Protein AF-A0A1J5PST9-F1 (afdb_monomer_lite)

InterPro domains:
  IPR045971 Domain of unknown function DUF5927 [PF19349] (2-96)

Sequence (96 aa):
MGILRNPYVKARVRIWTLAEFIENPMEPLQTIIDEISPRAMRRLTEAPKMVDLAGFGQFLQNLKNQGMQPLLMGDFPVGDDPRQNSARHGRPYLVK

Secondary structure (DSSP, 8-state):
-T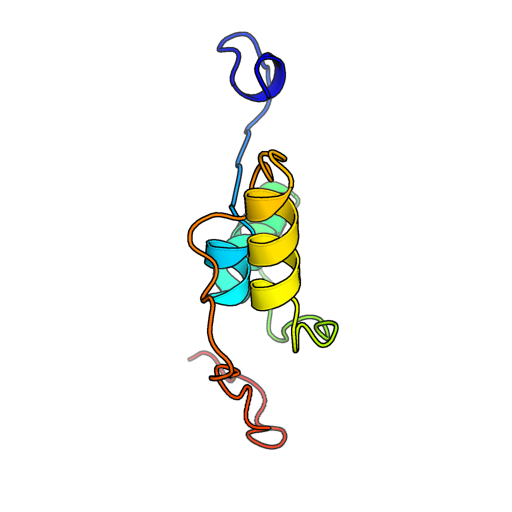TTT-TT--S------HHHHHH-THHHHHHHHHHH-TT------SPPPPPP-TTHHHHHHHHHHTT---SS--S---SS--------TT------

Organism: NCBI:txid410659

Foldseek 3Di:
DCVLPPPPDPDDDDAAAPQRCVVPVQVVVQVVCCRVCVPPPDRDQDDPDDDDCQCVLVVVVVCVVVVHDDPRNPPDDNDNPPVPPPPPDDDRPDDD

Structure (mmCIF, N/CA/C/O backbone):
data_AF-A0A1J5PST9-F1
#
_entry.id   AF-A0A1J5PST9-F1
#
loop_
_atom_site.group_PDB
_atom_site.id
_atom_site.type_symbol
_atom_site.label_atom_id
_atom_site.label_alt_id
_atom_site.label_comp_id
_atom_site.label_asym_id
_atom_site.label_entity_id
_atom_site.label_seq_id
_atom_site.pdbx_PDB_ins_code
_atom_site.Cartn_x
_atom_site.Cartn_y
_atom_site.Cartn_z
_atom_site.occupancy
_atom_site.B_iso_or_equiv
_atom_site.auth_seq_id
_atom_site.auth_comp_id
_atom_site.auth_asym_id
_atom_site.auth_atom_id
_atom_site.pdbx_PDB_model_num
ATOM 1 N N . MET A 1 1 ? -2.846 13.884 -1.396 1.00 60.12 1 MET A N 1
ATOM 2 C CA . MET A 1 1 ? -2.324 13.507 -0.059 1.00 60.12 1 MET A CA 1
ATOM 3 C C . MET A 1 1 ? -2.522 14.553 1.036 1.00 60.12 1 MET A C 1
ATOM 5 O O . M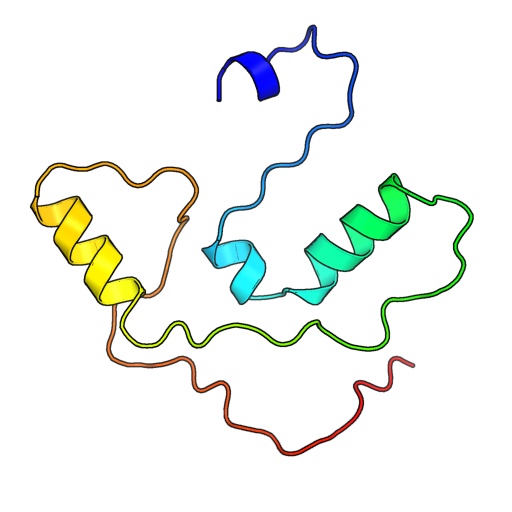ET A 1 1 ? -2.669 14.149 2.180 1.00 60.12 1 MET A O 1
ATOM 9 N N . GLY A 1 2 ? -2.538 15.861 0.736 1.00 70.38 2 GLY A N 1
ATOM 10 C CA . GLY A 1 2 ? -2.608 16.905 1.774 1.00 70.38 2 GLY A CA 1
ATOM 11 C C . GLY A 1 2 ? -3.807 16.799 2.724 1.00 70.38 2 GLY A C 1
ATOM 12 O O . GLY A 1 2 ? -3.646 17.003 3.918 1.00 70.38 2 GLY A O 1
ATOM 13 N N . ILE A 1 3 ? -4.977 16.388 2.222 1.00 74.00 3 ILE A N 1
ATOM 14 C CA . ILE A 1 3 ? -6.185 16.225 3.048 1.00 74.00 3 ILE A CA 1
ATOM 15 C C . ILE A 1 3 ? -6.025 15.079 4.049 1.00 74.00 3 ILE A C 1
ATOM 17 O O . ILE A 1 3 ? -6.343 15.265 5.209 1.00 74.00 3 ILE A O 1
ATOM 21 N N . LEU A 1 4 ? -5.470 13.932 3.644 1.00 71.69 4 LEU A N 1
ATOM 22 C CA . LEU A 1 4 ? -5.288 12.764 4.522 1.00 71.69 4 LEU A CA 1
ATOM 23 C C . LEU A 1 4 ? -4.224 12.984 5.609 1.00 71.69 4 LEU A C 1
ATOM 25 O O . LEU A 1 4 ? -4.240 12.310 6.631 1.00 71.69 4 LEU A O 1
ATOM 29 N N . ARG A 1 5 ? -3.299 13.923 5.389 1.00 71.00 5 ARG A N 1
ATOM 30 C CA . ARG A 1 5 ? -2.248 14.301 6.347 1.00 71.00 5 ARG A CA 1
ATOM 31 C C . ARG A 1 5 ? -2.600 15.557 7.149 1.00 71.00 5 ARG A C 1
ATOM 33 O O . ARG A 1 5 ? -1.766 16.046 7.904 1.00 71.00 5 ARG A O 1
ATOM 40 N N . ASN A 1 6 ? -3.798 16.105 6.957 1.00 81.12 6 ASN A N 1
ATOM 41 C CA . ASN A 1 6 ? -4.216 17.323 7.628 1.00 81.12 6 ASN A CA 1
ATOM 42 C C . ASN A 1 6 ? -4.528 17.021 9.110 1.00 81.12 6 ASN A C 1
ATOM 44 O O . ASN A 1 6 ? -5.306 16.103 9.377 1.00 81.12 6 ASN A O 1
ATOM 48 N N . PRO A 1 7 ? -3.984 17.792 10.074 1.00 75.06 7 PRO A N 1
ATOM 49 C CA . PRO A 1 7 ? -4.273 17.615 11.501 1.00 75.06 7 PRO A CA 1
ATOM 50 C C . PRO A 1 7 ? -5.763 17.732 11.862 1.00 75.06 7 PRO A C 1
ATOM 52 O O . PRO A 1 7 ? -6.180 17.222 12.897 1.00 75.06 7 PRO A O 1
ATOM 55 N N . TYR A 1 8 ? -6.584 18.371 11.021 1.00 82.50 8 TYR A N 1
ATOM 56 C CA . TYR A 1 8 ? -8.028 18.501 11.238 1.00 82.50 8 TYR A CA 1
ATOM 57 C C . TYR A 1 8 ? -8.840 17.268 10.808 1.00 82.50 8 TYR A C 1
ATOM 59 O O . TYR A 1 8 ? -10.066 17.258 10.949 1.00 82.50 8 TYR A O 1
ATOM 67 N N . VAL A 1 9 ? -8.196 16.220 10.285 1.00 82.19 9 VAL A N 1
ATOM 68 C CA . VAL A 1 9 ? -8.881 14.969 9.947 1.00 82.19 9 VAL A CA 1
ATOM 69 C C . VAL A 1 9 ? -9.303 14.242 11.220 1.00 82.19 9 VAL A C 1
ATOM 71 O O . VAL A 1 9 ? -8.478 13.772 11.998 1.00 82.19 9 VAL A O 1
ATOM 74 N N . LYS A 1 10 ? -10.617 14.084 11.406 1.00 82.56 10 LYS A N 1
ATOM 75 C CA . LYS A 1 10 ? -11.212 13.272 12.480 1.00 82.56 10 LYS A CA 1
ATOM 76 C C . LYS A 1 10 ? -11.251 11.786 12.105 1.00 82.56 10 LYS A C 1
ATOM 78 O O . LYS A 1 10 ? -12.312 11.171 12.100 1.00 82.56 10 LYS A O 1
ATOM 83 N N . ALA A 1 11 ? -10.104 11.224 11.745 1.00 83.12 11 ALA A N 1
ATOM 84 C CA . ALA A 1 11 ? -9.958 9.807 11.436 1.00 83.12 11 ALA A CA 1
ATOM 85 C C . ALA A 1 11 ? -8.539 9.335 11.756 1.00 83.12 11 ALA A C 1
ATOM 87 O O . ALA A 1 11 ? -7.581 10.105 11.689 1.00 83.12 11 ALA A O 1
ATOM 88 N N . ARG A 1 12 ? -8.400 8.046 12.069 1.00 80.38 12 ARG A N 1
ATOM 89 C CA . ARG A 1 12 ? -7.093 7.399 12.150 1.00 80.38 12 ARG A CA 1
ATOM 90 C C . ARG A 1 12 ? -6.635 7.105 10.725 1.00 80.38 12 ARG A C 1
ATOM 92 O O . ARG A 1 12 ? -7.236 6.282 10.044 1.00 80.38 12 ARG A O 1
ATOM 99 N N . VAL A 1 13 ? -5.623 7.831 10.255 1.00 84.75 13 VAL A N 1
ATOM 100 C CA . VAL A 1 13 ? -5.092 7.674 8.897 1.00 84.75 13 VAL A CA 1
ATOM 101 C C . VAL A 1 13 ? -3.774 6.919 8.956 1.00 84.75 13 VAL A C 1
ATOM 103 O O . VAL A 1 13 ? -2.827 7.364 9.603 1.00 84.75 13 VAL A O 1
ATOM 106 N N . ARG A 1 14 ? -3.700 5.803 8.230 1.00 86.00 14 ARG A N 1
ATOM 107 C CA . ARG A 1 14 ? -2.451 5.100 7.935 1.00 86.00 14 ARG A CA 1
ATOM 108 C C . ARG A 1 14 ? -2.224 5.066 6.437 1.00 86.00 14 ARG A C 1
ATOM 110 O O . ARG A 1 14 ? -3.154 4.873 5.660 1.00 86.00 14 ARG A O 1
ATOM 117 N N . ILE A 1 15 ? -0.981 5.299 6.045 1.00 86.88 15 ILE A N 1
ATOM 118 C CA . ILE A 1 15 ? -0.547 5.292 4.655 1.00 86.88 15 ILE A CA 1
ATOM 119 C C . ILE A 1 15 ? 0.635 4.339 4.596 1.00 86.88 15 ILE A C 1
ATOM 121 O O . ILE A 1 15 ? 1.664 4.629 5.198 1.00 86.88 15 ILE A O 1
ATOM 125 N N . TRP A 1 16 ? 0.471 3.246 3.862 1.00 89.38 16 TRP A N 1
ATOM 126 C CA . TRP A 1 16 ? 1.555 2.341 3.507 1.00 89.38 16 TRP A CA 1
ATOM 127 C C . TRP A 1 16 ? 1.944 2.568 2.057 1.00 89.38 16 TRP A C 1
ATOM 129 O O . TRP A 1 16 ? 1.099 2.876 1.209 1.00 89.38 16 TRP A O 1
ATOM 139 N N . THR A 1 17 ? 3.226 2.418 1.779 1.00 89.25 17 THR A N 1
ATOM 140 C CA . THR A 1 17 ? 3.714 2.278 0.418 1.00 89.25 17 THR A CA 1
ATOM 141 C C . THR A 1 17 ? 3.472 0.860 -0.082 1.00 89.25 17 THR A C 1
ATOM 143 O O . THR A 1 17 ? 3.323 -0.092 0.686 1.00 89.25 17 THR A O 1
ATOM 146 N N . LEU A 1 18 ? 3.430 0.713 -1.400 1.00 86.38 18 LEU A N 1
ATOM 147 C CA . LEU A 1 18 ? 3.271 -0.585 -2.034 1.00 86.38 18 LEU A CA 1
ATOM 148 C C . LEU A 1 18 ? 4.457 -1.514 -1.727 1.00 86.38 18 LEU A C 1
ATOM 150 O O . LEU A 1 18 ? 4.245 -2.699 -1.486 1.00 86.38 18 LEU A O 1
ATOM 154 N N . ALA A 1 19 ? 5.680 -0.975 -1.680 1.00 86.19 19 ALA A N 1
ATOM 155 C CA . ALA A 1 19 ? 6.874 -1.719 -1.286 1.00 86.19 19 ALA A CA 1
ATOM 156 C C . ALA A 1 19 ? 6.759 -2.291 0.141 1.00 86.19 19 ALA A C 1
ATOM 158 O O . ALA A 1 19 ? 6.943 -3.493 0.323 1.00 86.19 19 ALA A O 1
ATOM 159 N N . GLU A 1 20 ? 6.365 -1.468 1.123 1.00 84.38 20 GLU A N 1
ATOM 160 C CA . GLU A 1 20 ? 6.148 -1.909 2.514 1.00 84.38 20 GLU A CA 1
ATOM 161 C C . GLU A 1 20 ? 5.084 -3.014 2.602 1.00 84.38 20 GLU A C 1
ATOM 163 O O . GLU A 1 20 ? 5.247 -3.992 3.330 1.00 84.38 20 GLU A O 1
ATOM 168 N N . PHE A 1 21 ? 3.999 -2.892 1.830 1.00 86.00 21 PHE A N 1
ATOM 169 C CA . PHE A 1 21 ? 2.938 -3.897 1.819 1.00 86.00 21 PHE A CA 1
ATOM 170 C C . PHE A 1 21 ? 3.407 -5.244 1.258 1.00 86.00 21 PHE A C 1
ATOM 172 O O . PHE A 1 21 ? 3.052 -6.292 1.789 1.00 86.00 21 PHE A O 1
ATOM 179 N N . ILE A 1 22 ? 4.191 -5.241 0.179 1.00 83.81 22 ILE A N 1
ATOM 180 C CA . ILE A 1 22 ? 4.670 -6.479 -0.454 1.00 83.81 22 ILE A CA 1
ATOM 181 C C . ILE A 1 22 ? 5.721 -7.174 0.409 1.00 83.81 22 ILE A C 1
ATOM 183 O O . ILE A 1 22 ? 5.801 -8.401 0.403 1.00 83.81 22 ILE A O 1
ATOM 187 N N . GLU A 1 23 ? 6.519 -6.407 1.149 1.00 83.06 23 GLU A N 1
ATOM 188 C CA . GLU A 1 23 ? 7.532 -6.956 2.044 1.00 83.06 23 GLU A CA 1
ATOM 189 C C . GLU A 1 23 ? 6.923 -7.744 3.209 1.00 83.06 23 GLU A C 1
ATOM 191 O O . GLU A 1 23 ? 7.400 -8.837 3.518 1.00 83.06 23 GLU A O 1
ATOM 196 N N . ASN A 1 24 ? 5.848 -7.236 3.816 1.00 84.12 24 ASN A N 1
ATOM 197 C CA . ASN A 1 24 ? 5.149 -7.931 4.893 1.00 84.12 24 ASN A CA 1
ATOM 198 C C . ASN A 1 24 ? 3.627 -7.705 4.826 1.00 84.12 24 ASN A C 1
ATOM 200 O O . ASN A 1 24 ? 3.099 -6.898 5.588 1.00 84.12 24 ASN A O 1
ATOM 204 N N . PRO A 1 25 ? 2.878 -8.428 3.971 1.00 83.00 25 PRO A N 1
ATOM 205 C CA . PRO A 1 25 ? 1.457 -8.145 3.737 1.00 83.00 25 PRO A CA 1
ATOM 206 C C . PRO A 1 25 ? 0.568 -8.415 4.957 1.00 83.00 25 PRO A C 1
ATOM 208 O O . PRO A 1 25 ? -0.497 -7.814 5.098 1.00 83.00 25 PRO A O 1
ATOM 211 N N . MET A 1 26 ? 0.993 -9.299 5.863 1.00 85.25 26 MET A N 1
ATOM 212 C CA . MET A 1 26 ? 0.201 -9.686 7.033 1.00 85.25 26 MET A CA 1
ATOM 213 C C . MET A 1 26 ? 0.073 -8.559 8.060 1.00 85.25 26 MET A C 1
ATOM 215 O O . MET A 1 26 ? -0.959 -8.444 8.717 1.00 85.25 26 MET A O 1
ATOM 219 N N . GLU A 1 27 ? 1.093 -7.716 8.198 1.00 85.25 27 GLU A N 1
ATOM 220 C CA . GLU A 1 27 ? 1.133 -6.662 9.212 1.00 85.25 27 GLU A CA 1
ATOM 221 C C . GLU A 1 27 ? 0.177 -5.487 8.904 1.00 85.25 27 GLU A C 1
ATOM 223 O O . GLU A 1 27 ? -0.643 -5.148 9.771 1.00 85.25 27 GLU A O 1
ATOM 228 N N . PRO A 1 28 ? 0.168 -4.905 7.684 1.00 87.50 28 PRO A N 1
ATOM 229 C CA . PRO A 1 28 ? -0.850 -3.942 7.282 1.00 87.50 28 PRO A CA 1
ATOM 230 C C . PRO A 1 28 ? -2.260 -4.533 7.344 1.00 87.50 28 PRO A C 1
ATOM 232 O O . PRO A 1 28 ? -3.170 -3.870 7.833 1.00 87.50 28 PRO A O 1
ATOM 235 N N . LEU A 1 29 ? -2.453 -5.787 6.911 1.00 86.38 29 LEU A N 1
ATOM 236 C CA . LEU A 1 29 ? -3.769 -6.432 6.945 1.00 86.38 29 LEU A CA 1
ATOM 237 C C . LEU A 1 29 ? -4.291 -6.610 8.370 1.00 86.38 29 LEU A C 1
ATOM 239 O O . LEU A 1 29 ? -5.433 -6.246 8.641 1.00 86.38 29 LEU A O 1
ATOM 243 N N . GLN A 1 30 ? -3.466 -7.115 9.290 1.00 84.12 30 GLN A N 1
ATOM 244 C CA . GLN A 1 30 ? -3.858 -7.251 10.692 1.00 84.12 30 GLN A CA 1
ATOM 245 C C . GLN A 1 30 ? -4.206 -5.886 11.292 1.00 84.12 30 GLN A C 1
ATOM 247 O O . GLN A 1 30 ? -5.247 -5.744 11.924 1.00 84.12 30 GLN A O 1
ATOM 252 N N . THR A 1 31 ? -3.400 -4.862 11.003 1.00 86.69 31 THR A N 1
ATOM 253 C CA . THR A 1 31 ? -3.666 -3.493 11.457 1.00 86.69 31 THR A CA 1
ATOM 254 C C . THR A 1 31 ? -5.014 -2.968 10.957 1.00 86.69 31 THR A C 1
ATOM 256 O O . THR A 1 31 ? -5.754 -2.352 11.722 1.00 86.69 31 THR A O 1
ATOM 259 N N . ILE A 1 32 ? -5.347 -3.204 9.684 1.00 86.56 32 ILE A N 1
ATOM 260 C CA . ILE A 1 32 ? -6.634 -2.800 9.103 1.00 86.56 32 ILE A CA 1
ATOM 261 C C . ILE A 1 32 ? -7.789 -3.517 9.816 1.00 86.56 32 ILE A C 1
ATOM 263 O O . ILE A 1 32 ? -8.784 -2.882 10.164 1.00 86.56 32 ILE A O 1
ATOM 267 N N . ILE A 1 33 ? -7.661 -4.823 10.064 1.00 83.38 33 ILE A N 1
ATOM 268 C CA . ILE A 1 33 ? -8.689 -5.610 10.759 1.00 83.38 33 ILE A CA 1
ATOM 269 C C . ILE A 1 33 ? -8.881 -5.131 12.200 1.00 83.38 33 ILE A C 1
ATOM 271 O O . ILE A 1 33 ? -10.023 -4.939 12.617 1.00 83.38 33 ILE A O 1
ATOM 275 N N . ASP A 1 34 ? -7.793 -4.880 12.926 1.00 83.88 34 ASP A N 1
ATOM 276 C CA . ASP A 1 34 ? -7.832 -4.396 14.309 1.00 83.88 34 ASP A CA 1
ATOM 277 C C . ASP A 1 34 ? -8.512 -3.020 14.410 1.00 83.88 34 ASP A C 1
ATOM 279 O O . ASP A 1 34 ? -9.228 -2.739 15.374 1.00 83.88 34 ASP A O 1
ATOM 283 N N . GLU A 1 35 ? -8.328 -2.158 13.404 1.00 84.75 35 GLU A N 1
ATOM 284 C CA . GLU A 1 35 ? -8.942 -0.827 13.358 1.00 84.75 35 GLU A CA 1
ATOM 285 C C . GLU A 1 35 ? -10.424 -0.859 12.958 1.00 84.75 35 GLU A C 1
ATOM 287 O O . GLU A 1 35 ? -11.215 -0.084 13.498 1.00 84.75 35 GLU A O 1
ATOM 292 N N . ILE A 1 36 ? -10.825 -1.758 12.052 1.00 83.88 36 ILE A N 1
ATOM 293 C CA . ILE A 1 36 ? -12.229 -1.910 11.630 1.00 83.88 36 ILE A CA 1
ATOM 294 C C . ILE A 1 36 ? -13.045 -2.663 12.688 1.00 83.88 36 ILE A C 1
ATOM 296 O O . ILE A 1 36 ? -14.215 -2.350 12.918 1.00 83.88 36 ILE A O 1
ATOM 300 N N . SER A 1 37 ? -12.450 -3.667 13.333 1.00 81.50 37 SER A N 1
ATOM 301 C CA . SER A 1 37 ? -13.126 -4.513 14.311 1.00 81.50 37 SER A CA 1
ATOM 302 C C . SER A 1 37 ? -12.255 -4.755 15.547 1.00 81.50 37 SER A C 1
ATOM 304 O O . SER A 1 37 ? -11.682 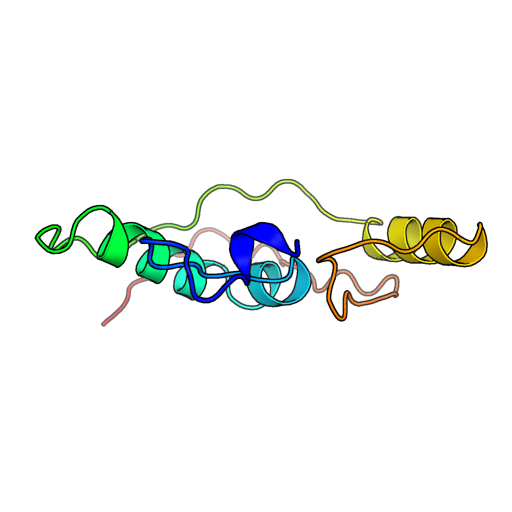-5.831 15.710 1.00 81.50 37 SER A O 1
ATOM 306 N N . PRO A 1 38 ? -12.244 -3.813 16.508 1.00 70.19 38 PRO A N 1
ATOM 307 C CA . PRO A 1 38 ? -11.456 -3.940 17.73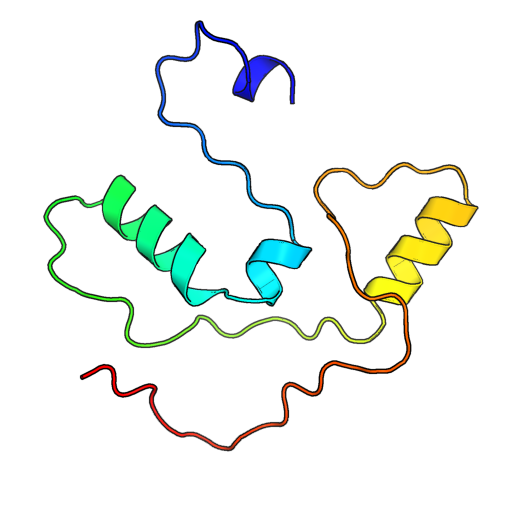8 1.00 70.19 38 PRO A CA 1
ATOM 308 C C . PRO A 1 38 ? -11.841 -5.143 18.616 1.00 70.19 38 PRO A C 1
ATOM 310 O O . PRO A 1 38 ? -11.140 -5.480 19.564 1.00 70.19 38 PRO A O 1
ATOM 313 N N . ARG A 1 39 ? -13.001 -5.762 18.350 1.00 70.75 39 ARG A N 1
ATOM 314 C CA . ARG A 1 39 ? -13.530 -6.927 19.080 1.00 70.75 39 ARG A CA 1
ATOM 315 C C . ARG A 1 39 ? -13.379 -8.241 18.312 1.00 70.75 39 ARG A C 1
ATOM 317 O O . ARG A 1 39 ? -13.749 -9.289 18.839 1.00 70.75 39 ARG A O 1
ATOM 324 N N . ALA A 1 40 ? -12.865 -8.215 17.083 1.00 66.81 40 ALA A N 1
ATOM 325 C CA . ALA A 1 40 ? -12.581 -9.434 16.347 1.00 66.81 40 ALA A CA 1
ATOM 326 C C . ALA A 1 40 ? -11.331 -10.104 16.936 1.00 66.81 40 ALA A C 1
ATOM 328 O O . ALA A 1 40 ? -10.207 -9.730 16.640 1.00 66.81 40 ALA A O 1
ATOM 329 N N . MET A 1 41 ? -11.514 -11.154 17.743 1.00 61.56 41 MET A N 1
ATOM 330 C CA . MET A 1 41 ? -10.406 -11.980 18.263 1.00 61.56 41 MET A CA 1
ATOM 331 C C . MET A 1 41 ? -9.737 -12.860 17.188 1.00 61.56 41 MET A C 1
ATOM 333 O O . MET A 1 41 ? -8.897 -13.701 17.505 1.00 61.56 41 MET A O 1
ATOM 337 N N . ARG A 1 42 ? -10.130 -12.731 15.915 1.00 65.94 42 ARG A N 1
ATOM 338 C CA . ARG A 1 42 ? -9.607 -13.568 14.832 1.00 65.94 42 ARG A CA 1
ATOM 339 C C . ARG A 1 42 ? -8.379 -12.902 14.228 1.00 65.94 42 ARG A C 1
ATOM 341 O O . ARG A 1 42 ? -8.498 -11.904 13.525 1.00 65.94 42 ARG A O 1
ATOM 348 N N . ARG A 1 43 ? -7.211 -13.493 14.486 1.00 67.12 43 ARG A N 1
ATOM 349 C CA . ARG A 1 43 ? -5.990 -13.203 13.727 1.00 67.12 43 ARG A CA 1
ATOM 350 C C . ARG A 1 43 ? -6.201 -13.608 12.273 1.00 67.12 43 ARG A C 1
ATOM 352 O O . ARG A 1 43 ? -6.844 -14.627 12.013 1.00 67.12 43 ARG A O 1
ATOM 359 N N . LEU A 1 44 ? -5.660 -12.827 11.343 1.00 66.62 44 LEU A N 1
ATOM 360 C CA . LEU A 1 44 ? -5.650 -13.206 9.935 1.00 66.62 44 LEU A CA 1
ATOM 361 C C . LEU A 1 44 ? -4.796 -14.479 9.789 1.00 66.62 44 LEU A C 1
ATOM 363 O O . LEU A 1 44 ? -3.599 -14.461 10.065 1.00 66.62 44 LEU A O 1
ATOM 367 N N . THR A 1 45 ? -5.416 -15.602 9.431 1.00 69.81 45 THR A N 1
ATOM 368 C CA . THR A 1 45 ? -4.730 -16.904 9.318 1.00 69.81 45 THR A CA 1
ATOM 369 C C . THR A 1 45 ? -4.234 -17.197 7.907 1.00 69.81 45 THR A C 1
ATOM 371 O O . THR A 1 45 ? -3.386 -18.065 7.719 1.00 69.81 45 THR A O 1
ATOM 374 N N . GLU A 1 46 ? -4.756 -16.486 6.910 1.00 74.00 46 GLU A N 1
ATOM 375 C CA . GLU A 1 46 ? -4.367 -16.630 5.513 1.00 74.00 46 GLU A CA 1
ATOM 376 C C . GLU A 1 46 ? -4.222 -15.263 4.851 1.00 74.00 46 GLU A C 1
ATOM 378 O O . GLU A 1 46 ? -5.008 -14.347 5.098 1.00 74.00 46 GLU A O 1
ATOM 383 N N . ALA A 1 47 ? -3.197 -15.131 4.012 1.00 72.56 47 ALA A N 1
ATOM 384 C CA . ALA A 1 47 ? -3.030 -13.954 3.182 1.00 72.56 47 ALA A CA 1
ATOM 385 C C . ALA A 1 47 ? -3.980 -14.039 1.974 1.00 72.56 47 ALA A C 1
ATOM 387 O O . ALA A 1 47 ? -4.147 -15.119 1.395 1.00 72.56 47 ALA A O 1
ATOM 388 N N . PRO A 1 48 ? -4.574 -12.915 1.543 1.00 74.94 48 PRO A N 1
ATOM 389 C CA . PRO A 1 48 ? -5.299 -12.862 0.284 1.00 74.94 48 PRO A CA 1
ATOM 390 C C . PRO A 1 48 ? -4.367 -13.217 -0.883 1.00 74.94 48 PRO A C 1
ATOM 392 O O . PRO A 1 48 ? -3.167 -12.934 -0.859 1.00 74.94 48 PRO A O 1
ATOM 395 N N . LYS A 1 49 ? -4.925 -13.838 -1.928 1.00 80.31 49 LYS A N 1
ATOM 396 C CA . LYS A 1 49 ? -4.167 -14.168 -3.141 1.00 80.31 49 LYS A CA 1
ATOM 397 C C . LYS A 1 49 ? -3.690 -12.878 -3.810 1.00 80.31 49 LYS A C 1
ATOM 399 O O . LYS A 1 49 ? -4.509 -12.060 -4.222 1.00 80.31 49 LYS A O 1
ATOM 404 N N . MET A 1 50 ? -2.374 -12.722 -3.922 1.00 80.31 50 MET A N 1
ATOM 405 C CA . MET A 1 50 ? -1.749 -11.573 -4.574 1.00 80.31 50 MET A CA 1
ATOM 406 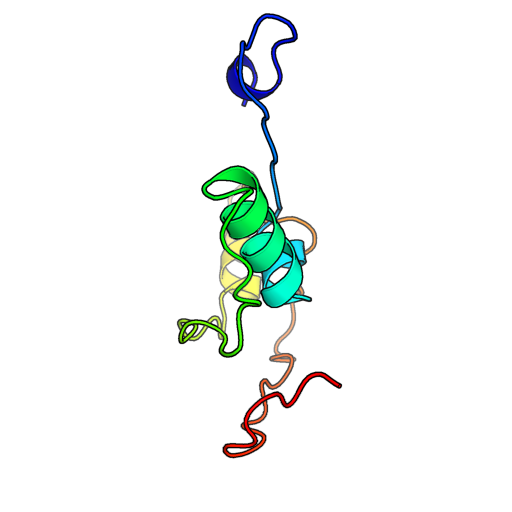C C . MET A 1 50 ? -1.763 -11.739 -6.095 1.00 80.31 50 MET A C 1
ATOM 408 O O . MET A 1 50 ? -1.574 -12.844 -6.605 1.00 80.31 50 MET A O 1
ATOM 412 N N . VAL A 1 51 ? -1.973 -10.632 -6.810 1.00 83.06 51 VAL A N 1
ATOM 413 C CA . VAL A 1 51 ? -1.741 -10.568 -8.260 1.00 83.06 51 VAL A CA 1
ATOM 414 C C . VAL A 1 51 ? -0.239 -10.689 -8.515 1.00 83.06 51 VAL A C 1
ATOM 416 O O . VAL A 1 51 ? 0.562 -10.236 -7.697 1.00 83.06 51 VAL A O 1
ATOM 419 N N . ASP A 1 52 ? 0.143 -11.308 -9.630 1.00 82.06 52 ASP A N 1
ATOM 420 C CA . ASP A 1 52 ? 1.543 -11.363 -10.037 1.00 82.06 52 ASP A CA 1
ATOM 421 C C . ASP A 1 52 ? 2.059 -9.951 -10.360 1.00 82.06 52 ASP A C 1
ATOM 423 O O . ASP A 1 52 ? 1.458 -9.216 -11.144 1.00 82.06 52 ASP A O 1
ATOM 427 N N . LEU A 1 53 ? 3.161 -9.569 -9.716 1.00 82.12 53 LEU A N 1
ATOM 428 C CA . LEU A 1 53 ? 3.810 -8.266 -9.869 1.00 82.12 53 LEU A CA 1
ATOM 429 C C . LEU A 1 53 ? 5.126 -8.370 -10.652 1.00 82.12 53 LEU A C 1
ATOM 431 O O . LEU A 1 53 ? 5.933 -7.435 -10.630 1.00 82.12 53 LEU A O 1
ATOM 435 N N . ALA A 1 54 ? 5.357 -9.488 -11.346 1.00 81.44 54 ALA A N 1
ATOM 436 C CA . ALA A 1 54 ? 6.474 -9.634 -12.268 1.00 81.44 54 ALA A CA 1
ATOM 437 C C . ALA A 1 54 ? 6.535 -8.450 -13.254 1.00 81.44 54 ALA A C 1
ATOM 439 O O . ALA A 1 54 ? 5.537 -8.046 -13.850 1.00 81.44 54 ALA A O 1
ATOM 440 N N . GLY A 1 55 ? 7.718 -7.846 -13.394 1.00 80.94 55 GLY A N 1
ATOM 441 C CA . GLY A 1 55 ? 7.942 -6.695 -14.278 1.00 80.94 55 GLY A CA 1
ATOM 442 C C . GLY A 1 55 ? 7.393 -5.349 -13.778 1.00 80.94 55 GLY A C 1
ATOM 443 O O . GLY A 1 55 ? 7.654 -4.320 -14.405 1.00 80.94 55 GLY A O 1
ATOM 444 N N . PHE A 1 56 ? 6.696 -5.296 -12.637 1.00 84.38 56 PHE A N 1
ATOM 445 C CA . PHE A 1 56 ? 6.132 -4.043 -12.125 1.00 84.38 56 PHE A CA 1
ATOM 446 C C . PHE A 1 56 ? 7.210 -3.033 -11.686 1.00 84.38 56 PHE A C 1
ATOM 448 O O . PHE A 1 56 ? 7.072 -1.834 -11.929 1.00 84.38 56 PHE A O 1
ATOM 455 N N . GLY A 1 57 ? 8.334 -3.500 -11.130 1.00 83.50 57 GLY A N 1
ATOM 456 C CA . GLY A 1 57 ? 9.483 -2.638 -10.816 1.00 83.50 57 GLY A CA 1
ATOM 457 C C . GLY A 1 57 ? 10.071 -1.964 -12.063 1.00 83.50 57 GLY A C 1
ATOM 458 O O . GLY A 1 57 ? 10.334 -0.761 -12.062 1.00 83.50 57 GLY A O 1
ATOM 459 N N . GLN A 1 58 ? 10.179 -2.707 -13.171 1.00 83.75 58 GLN A N 1
ATOM 460 C CA . GLN A 1 58 ? 10.625 -2.165 -14.458 1.00 83.75 58 GLN A CA 1
ATOM 461 C C . GLN A 1 58 ? 9.624 -1.150 -15.025 1.00 83.75 58 GLN A C 1
ATOM 463 O O . GLN A 1 58 ? 10.023 -0.113 -15.556 1.00 83.75 58 GLN A O 1
ATOM 468 N N . PHE A 1 59 ? 8.322 -1.410 -14.884 1.00 85.81 59 PHE A N 1
ATOM 469 C CA . PHE A 1 59 ? 7.281 -0.458 -15.267 1.00 85.81 59 PHE A CA 1
ATOM 470 C C . PHE A 1 59 ? 7.420 0.874 -14.514 1.00 85.81 59 PHE A C 1
ATOM 472 O O . PHE A 1 59 ? 7.380 1.941 -15.129 1.00 85.81 59 PHE A O 1
ATOM 479 N N . LEU A 1 60 ? 7.656 0.824 -13.202 1.00 86.62 60 LEU A N 1
ATOM 480 C CA . LEU A 1 60 ? 7.850 2.018 -12.379 1.00 86.62 60 LEU A CA 1
ATOM 481 C C . LEU A 1 60 ? 9.112 2.790 -12.766 1.00 86.62 60 LEU A C 1
ATOM 483 O O . LEU A 1 60 ? 9.091 4.022 -12.822 1.00 86.62 60 LEU A O 1
ATOM 487 N N . GLN A 1 61 ? 10.187 2.079 -13.103 1.00 83.94 61 GLN A N 1
ATOM 488 C CA . GLN A 1 61 ? 11.403 2.697 -13.618 1.00 83.94 61 GLN A CA 1
ATOM 489 C C . GLN A 1 61 ? 11.160 3.394 -14.964 1.00 83.94 61 GLN A C 1
ATOM 491 O O . GLN A 1 61 ? 11.602 4.526 -15.156 1.00 83.94 61 GLN A O 1
ATOM 496 N N . ASN A 1 62 ? 10.417 2.766 -15.879 1.00 86.88 62 ASN A N 1
ATOM 497 C CA . ASN A 1 62 ? 10.059 3.368 -17.165 1.00 86.88 62 ASN A CA 1
ATOM 498 C C . ASN A 1 62 ? 9.217 4.637 -16.974 1.00 86.88 62 ASN A C 1
ATOM 500 O O . ASN A 1 62 ? 9.473 5.651 -17.618 1.00 86.88 62 ASN A O 1
ATOM 504 N N . LEU A 1 63 ? 8.258 4.602 -16.048 1.00 88.50 63 LEU A N 1
ATOM 505 C CA . LEU A 1 63 ? 7.406 5.739 -15.710 1.00 88.50 63 LEU A CA 1
ATOM 506 C C . LEU A 1 63 ? 8.238 6.896 -15.125 1.00 88.50 63 LEU A C 1
ATOM 508 O O . LEU A 1 63 ? 8.108 8.039 -15.563 1.00 88.50 63 LEU A O 1
ATOM 512 N N . LYS A 1 64 ? 9.184 6.597 -14.228 1.00 83.94 64 LYS A N 1
ATOM 513 C CA . LYS A 1 64 ? 10.149 7.581 -13.712 1.00 83.94 64 LYS A CA 1
ATOM 514 C C . LYS A 1 64 ? 11.007 8.194 -14.824 1.00 83.94 64 LYS A C 1
ATOM 516 O O . LYS A 1 64 ? 11.192 9.409 -14.854 1.00 83.94 64 LYS A O 1
ATOM 521 N N . ASN A 1 65 ? 11.487 7.376 -15.761 1.00 86.94 65 ASN A N 1
ATOM 522 C CA . ASN A 1 65 ? 12.278 7.833 -16.907 1.00 86.94 65 ASN A CA 1
ATOM 523 C C . ASN A 1 65 ? 11.472 8.738 -17.860 1.00 86.94 65 ASN A C 1
ATOM 525 O O . ASN A 1 65 ? 12.050 9.596 -18.518 1.00 86.94 65 ASN A O 1
ATOM 529 N N . GLN A 1 66 ? 10.145 8.590 -17.904 1.00 88.69 66 GLN A N 1
ATOM 530 C CA . GLN A 1 66 ? 9.230 9.455 -18.662 1.00 88.69 66 GLN A CA 1
ATOM 531 C C . GLN A 1 66 ? 8.892 10.772 -17.939 1.00 88.69 66 GLN A C 1
ATOM 533 O O . GLN A 1 66 ? 8.035 11.526 -18.394 1.00 88.69 66 GLN A O 1
ATOM 538 N N . GLY A 1 67 ? 9.546 11.067 -16.812 1.00 84.75 67 GLY A N 1
ATOM 539 C CA . GLY A 1 67 ? 9.307 12.281 -16.031 1.00 84.75 67 GLY A CA 1
ATOM 540 C C . GLY A 1 67 ? 8.091 12.201 -15.105 1.00 84.75 67 GLY A C 1
ATOM 541 O O . GLY A 1 67 ? 7.720 13.205 -14.500 1.00 84.75 67 GLY A O 1
ATOM 542 N N . MET A 1 68 ? 7.479 11.023 -14.957 1.00 87.31 68 MET A N 1
ATOM 543 C CA . MET A 1 68 ? 6.361 10.819 -14.040 1.00 87.31 68 MET A CA 1
ATOM 544 C C . MET A 1 68 ? 6.861 10.478 -12.630 1.00 87.31 68 MET A C 1
ATOM 546 O O . MET A 1 68 ? 7.859 9.784 -12.446 1.00 87.31 68 MET A O 1
ATOM 550 N N . GLN A 1 69 ? 6.136 10.941 -11.611 1.00 74.56 69 GLN A N 1
ATOM 551 C CA . GLN A 1 69 ? 6.466 10.707 -10.203 1.00 74.56 69 GLN A CA 1
ATOM 552 C C . GLN A 1 69 ? 5.435 9.754 -9.579 1.00 74.56 69 GLN A C 1
ATOM 554 O O . GLN A 1 69 ? 4.370 10.213 -9.156 1.00 74.56 69 GLN A O 1
ATOM 559 N N . PRO A 1 70 ? 5.695 8.432 -9.534 1.00 77.06 70 PRO A N 1
ATOM 560 C CA . PRO A 1 70 ? 4.763 7.497 -8.920 1.00 77.06 70 PRO A CA 1
ATOM 561 C C . PRO A 1 70 ? 4.636 7.800 -7.423 1.00 77.06 70 PRO A C 1
ATOM 563 O O . PRO A 1 70 ? 5.613 7.791 -6.675 1.00 77.06 70 PRO A O 1
ATOM 566 N N . LEU A 1 71 ? 3.413 8.081 -6.978 1.00 77.75 71 LEU A N 1
ATOM 567 C CA . LEU A 1 71 ? 3.103 8.310 -5.570 1.00 77.75 71 LEU A CA 1
ATOM 568 C C . LEU A 1 71 ? 2.839 6.964 -4.888 1.00 77.75 71 LEU A C 1
ATOM 570 O O . LEU A 1 71 ? 2.170 6.107 -5.455 1.00 77.75 71 LEU A O 1
ATOM 574 N N . LEU A 1 72 ? 3.316 6.800 -3.650 1.00 81.06 72 LEU A N 1
ATOM 575 C CA . LEU A 1 72 ? 3.081 5.616 -2.799 1.00 81.06 72 LEU A CA 1
ATOM 576 C C . LEU A 1 72 ? 3.725 4.303 -3.255 1.00 81.06 72 LEU A C 1
ATOM 578 O O . LEU A 1 72 ? 3.518 3.287 -2.602 1.00 81.06 72 LEU A O 1
ATOM 582 N N . MET A 1 73 ? 4.543 4.307 -4.306 1.00 83.19 73 MET A N 1
ATOM 583 C CA . MET A 1 73 ? 5.354 3.140 -4.670 1.00 83.19 73 MET A CA 1
ATOM 584 C C . MET A 1 73 ? 6.281 2.724 -3.516 1.00 83.19 73 MET A C 1
ATOM 586 O O . MET A 1 73 ? 6.352 1.542 -3.189 1.00 83.19 73 MET A O 1
ATOM 590 N N . GLY A 1 74 ? 6.938 3.696 -2.875 1.00 82.38 74 GLY A N 1
ATOM 591 C CA . GLY A 1 74 ? 8.036 3.424 -1.945 1.00 82.38 74 GLY A CA 1
ATOM 592 C C . GLY A 1 74 ? 9.308 3.003 -2.686 1.00 82.38 74 GLY A C 1
ATOM 593 O O . GLY A 1 74 ? 9.471 3.325 -3.865 1.00 82.38 74 GLY A O 1
ATOM 594 N N . ASP A 1 75 ? 10.195 2.289 -1.995 1.00 77.94 75 ASP A N 1
ATOM 595 C CA . ASP A 1 75 ? 11.421 1.726 -2.571 1.00 77.94 75 ASP A CA 1
ATOM 596 C C . ASP A 1 75 ? 11.139 0.335 -3.162 1.00 77.94 75 ASP A C 1
ATOM 598 O O . ASP A 1 75 ? 11.354 -0.702 -2.536 1.00 77.94 75 ASP A O 1
ATOM 602 N N . PHE A 1 76 ? 10.522 0.311 -4.345 1.00 79.38 76 PHE A N 1
ATOM 603 C CA . PHE A 1 76 ? 10.211 -0.946 -5.026 1.00 79.38 76 PHE A CA 1
ATOM 604 C C . PHE A 1 76 ? 11.477 -1.491 -5.708 1.00 79.38 76 PHE A C 1
ATOM 606 O O . PHE A 1 76 ? 12.111 -0.738 -6.453 1.00 79.38 76 PHE A O 1
ATOM 613 N N . PRO A 1 77 ? 11.830 -2.779 -5.540 1.00 69.69 77 PRO A N 1
ATOM 614 C CA . PRO A 1 77 ? 13.031 -3.340 -6.150 1.00 69.69 77 PRO A CA 1
ATOM 615 C C . PRO A 1 77 ? 12.959 -3.256 -7.682 1.00 69.69 77 PRO A C 1
ATOM 617 O O . PRO A 1 77 ? 12.033 -3.772 -8.310 1.00 69.69 77 PRO A O 1
ATOM 620 N N . VAL A 1 78 ? 13.948 -2.595 -8.286 1.00 61.47 78 VAL A N 1
ATOM 621 C CA . VAL A 1 78 ? 14.107 -2.487 -9.742 1.00 61.47 78 VAL A CA 1
ATOM 622 C C . VAL A 1 78 ? 15.178 -3.484 -10.170 1.00 61.47 78 VAL A C 1
ATOM 624 O O . VAL A 1 78 ? 16.368 -3.186 -10.164 1.00 61.47 78 VAL A O 1
ATOM 627 N N . GLY A 1 79 ? 14.751 -4.698 -10.494 1.00 55.69 79 GLY A N 1
ATOM 628 C CA . GLY A 1 79 ? 15.613 -5.753 -11.003 1.00 55.69 79 GLY A CA 1
ATOM 629 C C . GLY A 1 79 ? 14.789 -6.965 -11.409 1.00 55.69 79 GLY A C 1
ATOM 630 O O . GLY A 1 79 ? 13.729 -7.215 -10.840 1.00 55.69 79 GLY A O 1
ATOM 631 N N . ASP A 1 80 ? 15.305 -7.729 -12.368 1.00 48.47 80 ASP A N 1
ATOM 632 C CA . ASP A 1 80 ? 14.812 -9.060 -12.754 1.00 48.47 80 ASP A CA 1
ATOM 633 C C . ASP A 1 80 ? 15.170 -10.120 -11.698 1.00 48.47 80 A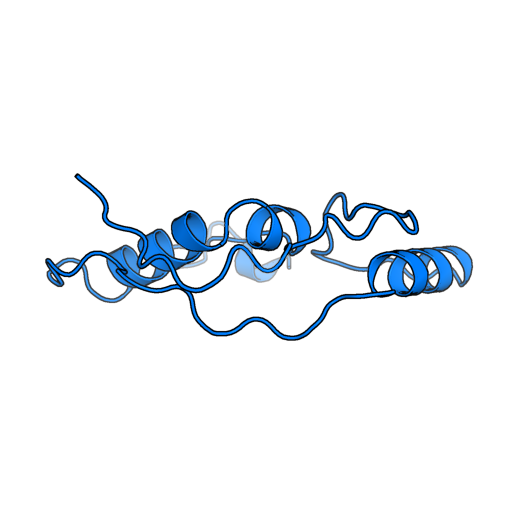SP A C 1
ATOM 635 O O . ASP A 1 80 ? 15.319 -11.303 -11.989 1.00 48.47 80 ASP A O 1
ATOM 639 N N . ASP A 1 81 ? 15.358 -9.674 -10.458 1.00 45.81 81 ASP A N 1
ATOM 640 C CA . ASP A 1 81 ? 15.208 -10.524 -9.305 1.00 45.81 81 ASP A CA 1
ATOM 641 C C . ASP A 1 81 ? 13.735 -10.362 -8.933 1.00 45.81 81 ASP A C 1
ATOM 643 O O . ASP A 1 81 ? 13.378 -9.475 -8.140 1.00 45.81 81 ASP A O 1
ATOM 647 N N . PRO A 1 82 ? 12.816 -11.163 -9.521 1.00 48.03 82 PRO A N 1
ATOM 648 C CA . PRO A 1 82 ? 11.620 -11.441 -8.774 1.00 48.03 82 PRO A CA 1
ATOM 649 C C . PRO A 1 82 ? 12.196 -11.916 -7.452 1.00 48.03 82 PRO A C 1
ATOM 651 O O . PRO A 1 82 ? 12.878 -12.940 -7.420 1.00 48.03 82 PRO A O 1
ATOM 654 N N . ARG A 1 83 ? 11.967 -11.176 -6.358 1.00 48.34 83 ARG A N 1
ATOM 655 C CA . ARG A 1 83 ? 11.893 -11.836 -5.063 1.00 48.34 83 ARG A CA 1
ATOM 656 C C . ARG A 1 83 ? 10.935 -12.960 -5.364 1.00 48.34 83 ARG A C 1
ATOM 658 O O . ARG A 1 83 ? 9.740 -12.713 -5.532 1.00 48.34 83 ARG A O 1
ATOM 665 N N . GLN A 1 84 ? 11.484 -14.141 -5.629 1.00 45.44 84 GLN A N 1
ATOM 666 C CA . GLN A 1 84 ? 10.708 -15.299 -5.925 1.00 45.44 84 GLN A CA 1
ATOM 667 C C . GLN A 1 84 ? 9.961 -15.427 -4.609 1.00 45.44 84 GLN A C 1
ATOM 669 O O . GLN A 1 84 ? 10.457 -16.023 -3.652 1.00 45.44 84 GLN A O 1
ATOM 674 N N . ASN A 1 85 ? 8.711 -14.970 -4.607 1.00 47.53 85 ASN A N 1
ATOM 675 C CA . ASN A 1 85 ? 7.613 -15.794 -4.164 1.00 47.53 85 ASN A CA 1
ATOM 676 C C . ASN A 1 85 ? 7.694 -17.077 -5.001 1.00 47.53 85 ASN A C 1
ATOM 678 O O . ASN A 1 85 ? 6.816 -17.423 -5.781 1.00 47.53 85 ASN A O 1
ATOM 682 N N . SER A 1 86 ? 8.787 -17.819 -4.812 1.00 45.53 86 SER A N 1
ATOM 683 C CA . SER A 1 86 ? 8.785 -19.238 -4.681 1.00 45.53 86 SER A CA 1
ATOM 684 C C . SER A 1 86 ? 7.612 -19.456 -3.744 1.00 45.53 86 SER A C 1
ATOM 686 O O . SER A 1 86 ? 7.679 -19.228 -2.540 1.00 45.53 86 SER A O 1
ATOM 688 N N . ALA A 1 87 ? 6.440 -19.706 -4.319 1.00 46.78 87 ALA A N 1
ATOM 689 C CA . ALA A 1 87 ? 5.988 -21.064 -4.513 1.00 46.78 87 ALA A CA 1
ATOM 690 C C . ALA A 1 87 ? 6.628 -22.063 -3.529 1.00 46.78 87 ALA A C 1
ATOM 692 O O . ALA A 1 87 ? 6.958 -23.192 -3.883 1.00 46.78 87 ALA A O 1
ATOM 693 N N . ARG A 1 88 ? 6.756 -21.687 -2.252 1.00 45.47 88 ARG A N 1
ATOM 694 C CA . ARG A 1 88 ? 6.728 -22.609 -1.135 1.00 45.47 88 ARG A CA 1
ATOM 695 C C . ARG A 1 88 ? 5.274 -23.024 -1.039 1.00 45.47 88 ARG A C 1
ATOM 697 O O . ARG A 1 88 ? 4.487 -22.466 -0.287 1.00 45.47 88 ARG A O 1
ATOM 704 N N . HIS A 1 89 ? 4.945 -23.935 -1.949 1.00 45.19 89 HIS A N 1
ATOM 705 C CA . HIS A 1 89 ? 3.984 -25.008 -1.796 1.00 45.19 89 HIS A CA 1
ATOM 706 C C . HIS A 1 89 ? 3.252 -24.968 -0.454 1.00 45.19 89 HIS A C 1
ATOM 708 O O . HIS A 1 89 ? 3.886 -25.134 0.588 1.00 45.19 89 HIS A O 1
ATOM 714 N N . GLY A 1 90 ? 1.931 -24.779 -0.533 1.00 47.56 90 GLY A N 1
ATOM 715 C CA . GLY A 1 90 ? 0.940 -24.882 0.537 1.00 47.56 90 GLY A CA 1
ATOM 716 C C . GLY A 1 90 ? 1.464 -25.353 1.888 1.00 47.56 90 GLY A C 1
ATOM 717 O O . GLY A 1 90 ? 1.369 -26.531 2.229 1.00 47.56 90 GLY A O 1
ATOM 718 N N . ARG A 1 91 ? 1.957 -24.413 2.690 1.00 42.03 91 ARG A N 1
ATOM 719 C CA . ARG A 1 91 ? 2.015 -24.591 4.134 1.00 42.03 91 ARG A CA 1
ATOM 720 C C . ARG A 1 91 ? 1.140 -23.507 4.744 1.00 42.03 91 ARG A C 1
ATOM 722 O O . ARG A 1 91 ? 1.455 -22.334 4.553 1.00 42.03 91 ARG A O 1
ATOM 729 N N . PRO A 1 92 ? 0.033 -23.869 5.416 1.00 44.56 92 PRO A N 1
ATOM 730 C CA . PRO A 1 92 ? -0.749 -22.889 6.148 1.00 44.56 92 PRO A CA 1
ATOM 731 C C . PRO A 1 92 ? 0.184 -22.239 7.169 1.00 44.56 92 PRO A C 1
ATOM 733 O O . PRO A 1 92 ? 0.912 -22.935 7.883 1.00 44.56 92 PRO A O 1
ATOM 736 N N . TYR A 1 93 ? 0.215 -20.909 7.181 1.00 48.69 93 TYR A N 1
ATOM 737 C CA . TYR A 1 93 ? 0.988 -20.141 8.146 1.00 48.69 93 TYR A CA 1
ATOM 738 C C . TYR A 1 93 ? 0.383 -20.389 9.531 1.00 48.69 93 TYR A C 1
ATOM 740 O O . TYR A 1 93 ? -0.595 -19.768 9.934 1.00 48.69 93 TYR A O 1
ATOM 748 N N . LEU A 1 94 ? 0.932 -21.374 10.239 1.00 55.62 94 LEU A N 1
ATOM 749 C CA . LEU A 1 94 ? 0.523 -21.736 11.587 1.00 55.62 94 LEU A CA 1
ATOM 750 C C . LEU A 1 94 ? 1.288 -20.823 12.548 1.00 55.62 94 LEU A C 1
ATOM 752 O O . LEU A 1 94 ? 2.468 -21.032 12.823 1.00 55.62 94 LEU A O 1
ATOM 756 N N . VAL A 1 95 ? 0.628 -19.754 12.988 1.00 54.16 95 VAL A N 1
ATOM 757 C CA . VAL A 1 95 ? 1.149 -18.852 14.020 1.00 54.16 95 VAL A CA 1
ATOM 758 C C . VAL A 1 95 ? 0.968 -19.536 15.377 1.00 54.16 95 VAL A C 1
ATOM 760 O O . VAL A 1 95 ? -0.134 -19.987 15.692 1.00 54.16 95 VAL A O 1
ATOM 763 N N . LYS A 1 96 ? 2.054 -19.645 16.148 1.00 42.38 96 LYS A N 1
ATOM 764 C CA . LYS A 1 96 ? 2.052 -20.149 17.529 1.00 42.38 96 LYS A CA 1
ATOM 765 C C . LYS A 1 96 ? 1.626 -19.062 18.517 1.00 42.38 96 LYS A C 1
ATOM 767 O O . LYS A 1 96 ? 1.847 -17.865 18.220 1.00 42.38 96 LYS A O 1
#

Radius of gyration: 16.75 Å; chains: 1; bounding box: 29×44×38 Å

pLDDT: mean 74.1, std 14.35, range [42.03, 89.38]